Protein AF-A0A182F9U6-F1 (afdb_monomer_lite)

Foldseek 3Di:
DPDPPPQWDWDDDPPDPDIDTGGHPDDPVVDDDDDDDDPPPPPPPPDDDDDPDPDPCVVPPD

InterPro domains:
  IPR013783 Immunoglobulin-like fold [G3DSA:2.60.40.10] (1-50)
  IPR036179 Immunoglobulin-like domain superfamily [SSF48726] (2-39)
  IPR037448 Zwei Ig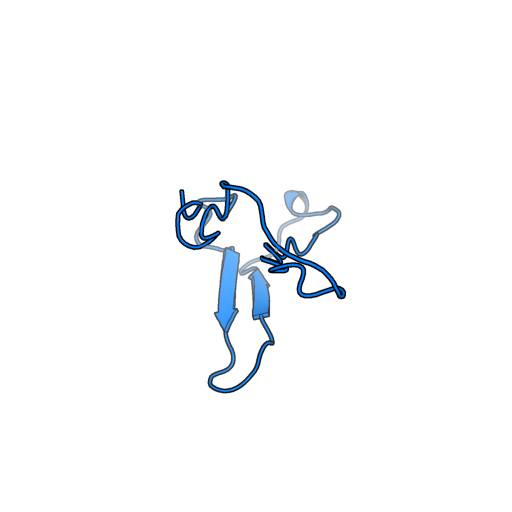 domain protein zig-8 [PTHR23279] (2-40)

Secondary structure (DSSP, 8-state):
-----TTEEEEEPTTSS-EEEEESS--GGG-S-------------SSS---S----GGG---

Radius of gyration: 17.21 Å; chains: 1; bounding box: 30×28×46 Å

Structure (mmCIF, N/CA/C/O backbone):
data_AF-A0A182F9U6-F1
#
_entry.id   AF-A0A182F9U6-F1
#
loop_
_atom_site.group_PDB
_atom_site.id
_atom_site.type_symbol
_atom_site.label_atom_id
_atom_site.label_alt_id
_atom_site.label_comp_id
_atom_site.label_asym_id
_atom_site.label_entity_id
_atom_site.label_seq_id
_atom_site.pdbx_PDB_ins_code
_atom_site.Cartn_x
_atom_site.Cartn_y
_atom_site.Cartn_z
_atom_site.occupancy
_atom_site.B_iso_or_equiv
_atom_site.auth_seq_id
_atom_site.auth_comp_id
_atom_site.auth_asym_id
_atom_site.auth_atom_id
_atom_site.pdbx_PDB_model_num
ATOM 1 N N . MET A 1 1 ? 0.642 8.678 -0.672 1.00 54.75 1 MET A N 1
ATOM 2 C CA . MET A 1 1 ? -0.030 7.717 0.237 1.00 54.75 1 MET A CA 1
ATOM 3 C C . MET A 1 1 ? -1.137 8.480 0.946 1.00 54.75 1 MET A C 1
ATOM 5 O O . MET A 1 1 ? -0.836 9.441 1.632 1.00 54.75 1 MET A O 1
ATOM 9 N N . TYR A 1 2 ? -2.404 8.160 0.677 1.00 63.41 2 TYR A N 1
ATOM 10 C CA . TYR A 1 2 ? -3.534 9.068 0.950 1.00 63.41 2 TYR A CA 1
ATOM 11 C C . TYR A 1 2 ? -4.154 8.951 2.358 1.00 63.41 2 TYR A C 1
ATOM 13 O O . TYR A 1 2 ? -5.220 9.506 2.603 1.00 63.41 2 TYR A O 1
ATOM 21 N N . THR A 1 3 ? -3.515 8.253 3.301 1.00 75.00 3 THR A N 1
ATOM 22 C CA . THR A 1 3 ? -3.981 8.186 4.695 1.00 75.00 3 THR A CA 1
ATOM 23 C C . THR A 1 3 ? -2.804 8.130 5.664 1.00 75.00 3 THR A C 1
ATOM 25 O O . THR A 1 3 ? -1.808 7.466 5.385 1.00 75.00 3 THR A O 1
ATOM 28 N N . ASN A 1 4 ? -2.938 8.821 6.799 1.00 77.81 4 ASN A N 1
ATOM 29 C CA . ASN A 1 4 ? -1.996 8.779 7.925 1.00 77.81 4 ASN A CA 1
ATOM 30 C C . ASN A 1 4 ? -2.411 7.744 8.991 1.00 77.81 4 ASN A C 1
ATOM 32 O O . ASN A 1 4 ? -1.852 7.723 10.083 1.00 77.81 4 ASN A O 1
ATOM 36 N N . ASP A 1 5 ? -3.426 6.920 8.715 1.00 88.19 5 ASP A N 1
ATOM 37 C CA . ASP A 1 5 ? -3.870 5.865 9.628 1.00 88.19 5 ASP A CA 1
ATOM 38 C C . ASP A 1 5 ? -2.829 4.729 9.660 1.00 88.19 5 ASP A C 1
ATOM 40 O O . ASP A 1 5 ? -2.633 4.022 8.672 1.00 88.19 5 ASP A O 1
ATOM 44 N N . GLU A 1 6 ? -2.184 4.534 10.816 1.00 89.62 6 GLU A N 1
ATOM 45 C CA . GLU A 1 6 ? -1.121 3.539 11.054 1.00 89.62 6 GLU A CA 1
ATOM 46 C C . GLU A 1 6 ? -1.556 2.082 10.819 1.00 89.62 6 GLU A C 1
ATOM 48 O O . GLU A 1 6 ? -0.730 1.163 10.758 1.00 89.62 6 GLU A O 1
ATOM 53 N N . ARG A 1 7 ? -2.863 1.837 10.695 1.00 93.19 7 ARG A N 1
ATOM 54 C CA . ARG A 1 7 ? -3.394 0.527 10.321 1.00 93.19 7 ARG A CA 1
ATOM 55 C C . ARG A 1 7 ? -3.089 0.176 8.869 1.00 93.19 7 ARG A C 1
ATOM 57 O O . ARG A 1 7 ? -3.050 -1.014 8.560 1.00 93.19 7 ARG A O 1
ATOM 64 N N . PHE A 1 8 ? -2.896 1.169 8.003 1.00 92.56 8 PHE A N 1
ATOM 65 C CA . PHE A 1 8 ? -2.624 0.989 6.583 1.00 92.56 8 PHE A CA 1
ATOM 66 C C . PHE A 1 8 ? -1.116 0.979 6.349 1.00 92.56 8 PHE A C 1
ATOM 68 O O . PHE A 1 8 ? -0.420 1.954 6.618 1.00 92.56 8 PHE A O 1
ATOM 75 N N . ALA A 1 9 ? -0.611 -0.127 5.816 1.00 90.75 9 ALA A N 1
ATOM 76 C CA . ALA A 1 9 ? 0.790 -0.286 5.469 1.00 90.75 9 ALA A CA 1
ATOM 77 C C . ALA A 1 9 ? 0.929 -0.766 4.027 1.00 90.75 9 ALA A C 1
ATOM 79 O O . ALA A 1 9 ? 0.117 -1.545 3.527 1.00 90.75 9 ALA A O 1
ATOM 80 N N . ILE A 1 10 ? 1.989 -0.308 3.371 1.00 89.31 10 ILE A N 1
ATOM 81 C CA . ILE A 1 10 ? 2.379 -0.765 2.044 1.00 89.31 10 ILE A CA 1
ATOM 82 C C . ILE A 1 10 ? 3.622 -1.634 2.202 1.00 89.31 10 ILE A C 1
ATOM 84 O O . ILE A 1 10 ? 4.635 -1.186 2.737 1.00 89.31 10 ILE A O 1
ATOM 88 N N . LEU A 1 11 ? 3.534 -2.884 1.755 1.00 91.00 11 LEU A N 1
ATOM 89 C CA . LEU A 1 11 ? 4.630 -3.845 1.807 1.00 91.00 11 LEU A CA 1
ATOM 90 C C . LEU A 1 11 ? 5.186 -4.052 0.399 1.00 91.00 11 LEU A C 1
ATOM 92 O O . LEU A 1 11 ? 4.443 -4.396 -0.521 1.00 91.00 11 LEU A O 1
ATOM 96 N N . HIS A 1 12 ? 6.495 -3.867 0.243 1.00 89.69 12 HIS A N 1
ATOM 97 C CA . HIS A 1 12 ? 7.210 -4.149 -1.000 1.00 89.69 12 HIS A CA 1
ATOM 98 C C . HIS A 1 12 ? 7.950 -5.475 -0.882 1.00 89.69 12 HIS A C 1
ATOM 100 O O . HIS A 1 12 ? 8.620 -5.722 0.121 1.00 89.69 12 HIS A O 1
ATOM 106 N N . THR A 1 13 ? 7.833 -6.329 -1.897 1.00 89.06 13 THR A N 1
ATOM 107 C CA . THR A 1 13 ? 8.647 -7.548 -1.967 1.00 89.06 13 THR A CA 1
ATOM 108 C C . THR A 1 13 ? 9.988 -7.213 -2.626 1.00 89.06 13 THR A C 1
ATOM 110 O O . THR A 1 13 ? 9.990 -6.832 -3.800 1.00 89.06 13 THR A O 1
ATOM 113 N N . PRO A 1 14 ? 11.130 -7.364 -1.922 1.00 89.94 14 PRO A N 1
ATOM 114 C CA . PRO A 1 14 ? 12.439 -7.054 -2.488 1.00 89.94 14 PRO A CA 1
ATOM 115 C C . PRO A 1 14 ? 12.692 -7.832 -3.783 1.00 89.94 14 PRO A C 1
ATOM 117 O O . PRO A 1 14 ? 12.446 -9.034 -3.849 1.00 89.94 14 PRO A O 1
ATOM 120 N N . GLY A 1 15 ? 13.175 -7.146 -4.820 1.00 89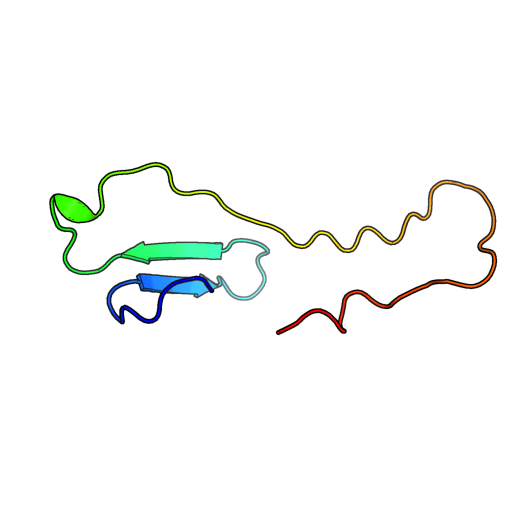.12 15 GLY A N 1
ATOM 121 C CA . GLY A 1 15 ? 13.444 -7.754 -6.130 1.00 89.12 15 GLY A CA 1
ATOM 122 C C . GLY A 1 15 ? 12.205 -8.027 -6.996 1.00 89.12 15 GLY A C 1
ATOM 123 O O . GLY A 1 15 ? 12.343 -8.606 -8.068 1.00 89.12 15 GLY A O 1
ATOM 124 N N . SER A 1 16 ? 11.011 -7.608 -6.567 1.00 87.69 16 SER A N 1
ATOM 125 C CA . SER A 1 16 ? 9.763 -7.729 -7.329 1.00 87.69 16 SER A CA 1
ATOM 126 C C . SER A 1 16 ? 9.119 -6.360 -7.557 1.00 87.69 16 SER A C 1
ATOM 128 O O . SER A 1 16 ? 9.293 -5.440 -6.765 1.00 87.69 16 SER A O 1
ATOM 130 N N . ASN A 1 17 ? 8.304 -6.231 -8.604 1.00 83.69 17 ASN A N 1
ATOM 131 C CA . ASN A 1 17 ? 7.460 -5.050 -8.843 1.00 83.69 17 ASN A CA 1
ATOM 132 C C . ASN A 1 17 ? 6.099 -5.150 -8.127 1.00 83.69 17 ASN A C 1
ATOM 134 O O . ASN A 1 17 ? 5.147 -4.460 -8.480 1.00 83.69 17 ASN A O 1
ATOM 138 N N . THR A 1 18 ? 5.990 -6.037 -7.136 1.00 84.69 18 THR A N 1
ATOM 139 C CA . THR A 1 18 ? 4.745 -6.295 -6.407 1.00 84.69 18 THR A CA 1
ATOM 140 C C . THR A 1 18 ? 4.675 -5.467 -5.132 1.00 84.69 18 THR A C 1
ATOM 142 O O . THR A 1 18 ? 5.576 -5.514 -4.289 1.00 84.69 18 THR A O 1
ATOM 145 N N . TRP A 1 19 ? 3.556 -4.765 -4.977 1.00 87.50 19 TRP A N 1
ATOM 146 C CA . TRP A 1 19 ? 3.220 -3.970 -3.805 1.00 87.50 19 TRP A CA 1
ATOM 147 C C . TRP A 1 19 ? 1.926 -4.492 -3.185 1.00 87.50 19 TRP A C 1
ATOM 149 O O . TRP A 1 19 ? 0.924 -4.661 -3.878 1.00 87.50 19 TRP A O 1
ATOM 159 N N . THR A 1 20 ? 1.947 -4.732 -1.877 1.00 90.69 20 THR A N 1
ATOM 160 C CA . THR A 1 20 ? 0.812 -5.279 -1.129 1.00 90.69 20 THR A CA 1
ATOM 161 C C . THR A 1 20 ? 0.274 -4.233 -0.165 1.00 90.69 20 THR A C 1
ATOM 163 O O . THR A 1 20 ? 1.008 -3.731 0.687 1.00 90.69 20 THR A O 1
ATOM 166 N N . LEU A 1 21 ? -1.023 -3.937 -0.259 1.00 91.69 21 LEU A N 1
ATOM 167 C CA . LEU A 1 21 ? -1.738 -3.140 0.735 1.00 91.69 21 LEU A CA 1
ATOM 168 C C . LEU A 1 21 ? -2.139 -4.030 1.920 1.00 91.69 21 LEU A C 1
ATOM 170 O O . LEU A 1 21 ? -2.890 -4.990 1.757 1.00 91.69 21 LEU A O 1
ATOM 174 N N . GLN A 1 22 ? -1.660 -3.697 3.117 1.00 93.00 22 GLN A N 1
ATOM 175 C CA . GLN A 1 22 ? -2.025 -4.347 4.375 1.00 93.00 22 GLN A CA 1
ATOM 176 C C . GLN A 1 22 ? -2.872 -3.401 5.231 1.00 93.00 22 GLN A C 1
ATOM 178 O O . GLN A 1 22 ? -2.505 -2.245 5.429 1.00 93.00 22 GLN A O 1
ATOM 183 N N . ILE A 1 23 ? -3.970 -3.912 5.794 1.00 93.81 23 ILE A N 1
ATOM 184 C CA . ILE A 1 23 ? -4.850 -3.166 6.704 1.00 93.81 23 ILE A CA 1
ATOM 185 C C . ILE A 1 23 ? -4.980 -3.941 8.018 1.00 93.81 23 ILE A C 1
ATOM 187 O O . ILE A 1 23 ? -5.487 -5.064 8.044 1.00 93.81 23 ILE A O 1
ATOM 191 N N . LYS A 1 24 ? -4.512 -3.356 9.122 1.00 94.38 24 LYS A N 1
ATOM 192 C CA . LYS A 1 24 ? -4.619 -3.930 10.471 1.00 94.38 24 LYS A CA 1
ATOM 193 C C . LYS A 1 24 ? -5.977 -3.593 11.088 1.00 94.38 24 LYS A C 1
ATOM 195 O O . LYS A 1 24 ? -6.465 -2.476 10.951 1.00 94.38 24 LYS A O 1
ATOM 200 N N . PHE A 1 25 ? -6.560 -4.538 11.828 1.00 93.81 25 PHE A N 1
ATOM 201 C CA . PHE A 1 25 ? -7.802 -4.328 12.591 1.00 93.81 25 PHE A CA 1
ATOM 202 C C . PHE A 1 25 ? -8.929 -3.711 11.740 1.00 93.81 25 PHE A C 1
ATOM 204 O O . PHE A 1 25 ? -9.401 -2.608 12.026 1.00 93.81 25 PHE A O 1
ATOM 211 N N . VAL A 1 26 ? -9.311 -4.400 10.658 1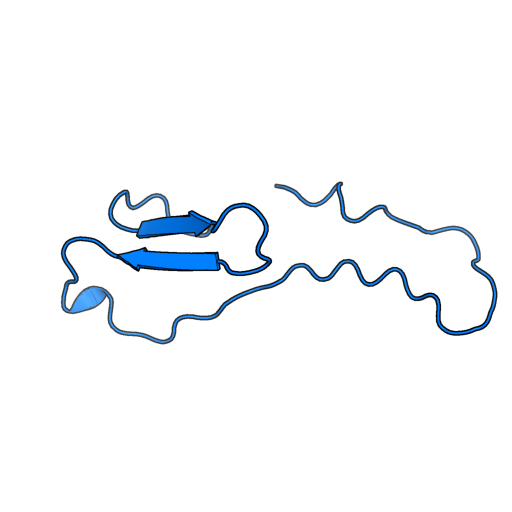.00 94.25 26 VAL A N 1
ATOM 212 C CA . VAL A 1 26 ? -10.349 -3.956 9.712 1.00 94.25 26 VAL A CA 1
ATOM 213 C C . VAL A 1 26 ? -11.662 -3.661 10.442 1.00 94.25 26 VAL A C 1
ATOM 215 O O . VAL A 1 26 ? -12.107 -4.434 11.290 1.00 94.25 26 VAL A O 1
ATOM 218 N N . GLN A 1 27 ? -12.295 -2.541 10.100 1.00 94.44 27 GLN A N 1
ATOM 219 C CA . GLN A 1 27 ? -13.546 -2.077 10.693 1.00 94.44 27 GLN A CA 1
ATOM 220 C C . GLN A 1 27 ? -14.617 -1.904 9.619 1.00 94.44 27 GLN A C 1
ATOM 222 O O . GLN A 1 27 ? -14.320 -1.715 8.444 1.00 94.44 27 GLN A O 1
ATOM 227 N N . ARG A 1 28 ? -15.894 -1.890 10.023 1.00 94.88 28 ARG A N 1
ATOM 228 C CA . ARG A 1 28 ? -17.018 -1.717 9.081 1.00 94.88 28 ARG A CA 1
ATOM 229 C C . ARG A 1 28 ? -16.917 -0.439 8.241 1.00 94.88 28 ARG A C 1
ATOM 231 O O . ARG A 1 28 ? -17.386 -0.429 7.112 1.00 94.88 28 ARG A O 1
ATOM 238 N N . ARG A 1 29 ? -16.308 0.628 8.769 1.00 91.56 29 ARG A N 1
ATOM 239 C CA . ARG A 1 29 ? -16.112 1.895 8.042 1.00 91.56 29 ARG A CA 1
ATOM 240 C C . ARG A 1 29 ? -15.048 1.831 6.946 1.00 91.56 29 ARG A C 1
ATOM 242 O O . ARG A 1 29 ? -15.017 2.727 6.120 1.00 91.56 29 ARG A O 1
ATOM 249 N N . ASP A 1 30 ? -14.193 0.810 6.954 1.00 91.75 30 ASP A N 1
ATOM 250 C CA . ASP A 1 30 ? -13.141 0.662 5.949 1.00 91.75 30 ASP A CA 1
ATOM 251 C C . ASP A 1 30 ? -13.700 0.066 4.640 1.00 91.75 30 ASP A C 1
ATOM 253 O O . ASP A 1 30 ? -12.966 -0.053 3.670 1.00 91.75 30 ASP A O 1
ATOM 257 N N . HIS A 1 31 ? -14.986 -0.314 4.587 1.00 92.19 31 HIS A N 1
ATOM 258 C CA . HIS A 1 31 ? -15.604 -0.832 3.367 1.00 92.19 31 HIS A CA 1
ATOM 259 C C . HIS A 1 31 ? -15.514 0.180 2.215 1.00 92.19 31 HIS A C 1
ATOM 261 O O . HIS A 1 31 ? -15.759 1.372 2.391 1.00 92.19 31 HIS A O 1
ATOM 267 N N . GLY A 1 32 ? -15.206 -0.314 1.020 1.00 91.94 32 GLY A N 1
ATOM 268 C CA . GLY A 1 32 ? -15.105 0.509 -0.176 1.00 91.94 32 GLY A CA 1
ATOM 269 C C . GLY A 1 32 ? -14.239 -0.142 -1.244 1.00 91.94 32 GLY A C 1
ATOM 270 O O . GLY A 1 32 ? -13.745 -1.259 -1.077 1.00 91.94 32 GLY A O 1
ATOM 271 N N . THR A 1 33 ? -14.072 0.571 -2.349 1.00 92.25 33 THR A N 1
ATOM 272 C CA . THR A 1 33 ? -13.170 0.180 -3.431 1.00 92.25 33 THR A CA 1
ATOM 273 C C . THR A 1 33 ? -11.758 0.648 -3.107 1.00 92.25 33 THR A C 1
ATOM 275 O O . THR A 1 33 ? -11.550 1.811 -2.762 1.00 92.25 33 THR A O 1
ATOM 278 N N . TYR A 1 34 ? -10.787 -0.253 -3.243 1.00 89.38 34 TYR A N 1
ATOM 279 C CA . TYR A 1 34 ? -9.369 0.072 -3.151 1.00 89.38 34 TYR A CA 1
ATOM 280 C C . TYR A 1 34 ? -8.765 0.048 -4.544 1.00 89.38 34 TYR A C 1
ATOM 282 O O . TYR A 1 34 ? -8.894 -0.942 -5.263 1.00 89.38 34 TYR A O 1
ATOM 290 N N . GLU A 1 35 ? -8.082 1.125 -4.902 1.00 87.06 35 GLU A N 1
ATOM 291 C CA . GLU A 1 35 ? -7.450 1.266 -6.206 1.00 87.06 35 GLU A CA 1
ATOM 292 C C . GLU A 1 35 ? -5.939 1.374 -6.042 1.00 87.06 35 GLU A C 1
ATOM 294 O O . GLU A 1 35 ? -5.430 2.061 -5.152 1.00 87.06 35 GLU A O 1
ATOM 299 N N . CYS A 1 36 ? -5.215 0.678 -6.916 1.00 82.88 36 CYS A N 1
ATOM 300 C CA . CYS A 1 36 ? -3.782 0.855 -7.059 1.00 82.88 36 CYS A CA 1
ATOM 301 C C . CYS A 1 36 ? -3.539 1.943 -8.102 1.00 82.88 36 CYS A C 1
ATOM 303 O O . CYS A 1 36 ? -3.954 1.805 -9.251 1.00 82.88 36 CYS A O 1
ATOM 305 N N . GLN A 1 37 ? -2.859 3.013 -7.702 1.00 80.25 37 GLN A N 1
ATOM 306 C CA . GLN A 1 37 ? -2.410 4.048 -8.623 1.00 80.25 37 GLN A CA 1
ATOM 307 C C . GLN A 1 37 ? -0.921 3.860 -8.878 1.00 80.25 37 GLN A C 1
ATOM 309 O O . GLN A 1 37 ? -0.100 4.033 -7.976 1.00 80.25 37 GLN A O 1
ATOM 314 N N . ILE A 1 38 ? -0.581 3.505 -10.114 1.00 73.81 38 ILE A N 1
ATOM 315 C CA . ILE A 1 38 ? 0.800 3.495 -10.582 1.00 73.81 38 ILE A CA 1
ATOM 316 C C . ILE A 1 38 ? 1.093 4.841 -11.235 1.00 73.81 38 ILE A C 1
ATOM 318 O O . ILE A 1 38 ? 0.363 5.293 -12.116 1.00 73.81 38 ILE A O 1
ATOM 322 N N . LYS A 1 39 ? 2.167 5.501 -10.802 1.00 68.31 39 LYS A N 1
ATOM 323 C CA . LYS A 1 39 ? 2.744 6.591 -11.586 1.00 68.31 39 LYS A CA 1
ATOM 324 C C . LYS A 1 39 ? 3.650 5.946 -12.625 1.00 68.31 39 LYS A C 1
ATOM 326 O O . LYS A 1 39 ? 4.834 5.735 -12.382 1.00 68.31 39 LYS A O 1
ATOM 331 N N . GLU A 1 40 ? 3.069 5.546 -13.750 1.00 64.56 40 GLU A N 1
ATOM 332 C CA . GLU A 1 40 ? 3.859 5.073 -14.879 1.00 64.56 40 GLU A CA 1
ATOM 333 C C . GLU A 1 40 ? 4.476 6.284 -15.576 1.00 64.56 40 GLU A C 1
ATOM 335 O O . GLU A 1 40 ? 3.824 7.001 -16.333 1.00 64.56 40 GLU A O 1
ATOM 340 N N . CYS A 1 41 ? 5.753 6.533 -15.288 1.00 57.53 41 CYS A N 1
ATOM 341 C CA . CYS A 1 41 ? 6.564 7.425 -16.100 1.00 57.53 41 CYS A CA 1
ATOM 342 C C . CYS A 1 41 ? 6.922 6.698 -17.395 1.00 57.53 41 CYS A C 1
ATOM 344 O O . CYS A 1 41 ? 8.040 6.213 -17.570 1.00 57.53 41 CYS A O 1
ATOM 346 N N . SER A 1 42 ? 5.960 6.560 -18.298 1.00 54.12 42 SER A N 1
ATOM 347 C CA . SER A 1 42 ? 6.252 6.112 -19.650 1.00 54.12 42 SER A CA 1
ATOM 348 C C . SER A 1 42 ? 6.992 7.245 -20.359 1.00 54.12 42 SER A C 1
ATOM 350 O O . SER A 1 42 ? 6.370 8.136 -20.939 1.00 54.12 42 SER A O 1
ATOM 352 N N . ALA A 1 43 ? 8.328 7.228 -20.309 1.00 53.25 43 ALA A N 1
ATOM 353 C CA . ALA A 1 43 ? 9.122 7.883 -21.336 1.00 53.25 43 ALA A CA 1
ATOM 354 C C . ALA A 1 43 ? 8.730 7.216 -22.659 1.00 53.25 43 ALA A C 1
ATOM 356 O O . ALA A 1 43 ? 9.128 6.088 -22.946 1.00 53.25 43 ALA A O 1
ATOM 357 N N . LYS A 1 44 ? 7.852 7.879 -23.410 1.00 50.50 44 LYS A N 1
ATOM 358 C CA . LYS A 1 44 ? 7.414 7.457 -24.736 1.00 50.50 44 LYS A CA 1
ATOM 359 C C . LYS A 1 44 ? 8.634 7.407 -25.660 1.00 50.50 44 LYS A C 1
ATOM 361 O O . LYS A 1 44 ? 9.002 8.413 -26.250 1.00 50.50 44 LYS A O 1
ATOM 366 N N . TYR A 1 45 ? 9.248 6.235 -25.789 1.00 56.97 45 TYR A N 1
ATOM 367 C CA . TYR A 1 45 ? 10.131 5.897 -26.906 1.00 56.97 45 TYR A CA 1
ATOM 368 C C . TYR A 1 45 ? 9.321 5.178 -27.989 1.00 56.97 45 TYR A C 1
ATOM 370 O O . TYR A 1 45 ? 9.710 4.121 -28.473 1.00 56.97 45 TYR A O 1
ATOM 378 N N . ASP A 1 46 ? 8.174 5.747 -28.359 1.00 51.94 46 ASP A N 1
ATOM 379 C CA . ASP A 1 46 ? 7.537 5.382 -29.618 1.00 51.94 46 ASP A CA 1
ATOM 380 C C . ASP A 1 46 ? 8.205 6.246 -30.697 1.00 51.94 46 ASP A C 1
ATOM 382 O O . ASP A 1 46 ? 7.984 7.451 -30.758 1.00 51.94 46 ASP A O 1
ATOM 386 N N . GLU A 1 47 ? 9.125 5.628 -31.440 1.00 55.47 47 GLU A N 1
ATOM 387 C CA . GLU A 1 47 ? 9.580 5.974 -32.796 1.00 55.47 47 GLU A CA 1
ATOM 388 C C . GLU A 1 47 ? 9.293 7.424 -33.276 1.00 55.47 47 GLU A C 1
ATOM 390 O O . GLU A 1 47 ? 8.352 7.641 -34.026 1.00 55.47 47 GLU A O 1
ATOM 395 N N . TYR A 1 48 ? 10.124 8.394 -32.841 1.00 42.22 48 TYR A N 1
ATOM 396 C CA . TYR A 1 48 ? 10.500 9.705 -33.442 1.00 42.22 48 TYR A CA 1
ATOM 397 C C . TYR A 1 48 ? 10.589 10.873 -32.424 1.00 42.22 48 TYR A C 1
ATOM 399 O O . TYR A 1 48 ? 9.592 11.382 -31.932 1.00 42.22 48 TYR A O 1
ATOM 407 N N . ILE A 1 49 ? 11.838 11.308 -32.196 1.00 54.62 49 ILE A N 1
ATOM 408 C CA . ILE A 1 49 ? 12.386 12.636 -31.817 1.00 54.62 49 ILE A CA 1
ATOM 409 C C . ILE A 1 49 ? 11.573 13.557 -30.871 1.00 54.62 49 ILE A C 1
ATOM 411 O O . ILE A 1 49 ? 10.526 14.095 -31.215 1.00 54.62 49 ILE A O 1
ATOM 415 N N . LEU A 1 50 ? 12.195 13.876 -29.726 1.00 50.62 50 LEU A N 1
ATOM 416 C CA . LEU A 1 50 ? 11.793 14.899 -28.749 1.00 50.62 50 LEU A CA 1
ATOM 417 C C . LEU A 1 50 ? 12.013 16.342 -29.257 1.00 50.62 50 LEU A C 1
ATOM 419 O O . LEU A 1 50 ? 13.116 16.648 -29.717 1.00 50.62 50 LEU A O 1
ATOM 423 N N . PRO A 1 51 ? 11.068 17.269 -29.011 1.00 52.72 51 PRO A N 1
ATOM 424 C CA . PRO A 1 51 ? 11.372 18.682 -28.830 1.00 52.72 51 PRO A CA 1
ATOM 425 C C . PRO A 1 51 ? 11.088 19.101 -27.374 1.00 52.72 51 PRO A C 1
ATOM 427 O O . PRO A 1 51 ? 9.948 19.064 -26.926 1.00 52.72 51 PRO A O 1
ATOM 430 N N . GLU A 1 52 ? 12.153 19.453 -26.644 1.00 55.59 52 GLU A N 1
ATOM 431 C CA . GLU A 1 52 ? 12.180 20.296 -25.429 1.00 55.59 52 GLU A CA 1
ATOM 432 C C . GLU A 1 52 ? 10.984 20.136 -24.459 1.00 55.59 52 GLU A C 1
ATOM 434 O O . GLU A 1 52 ? 10.038 2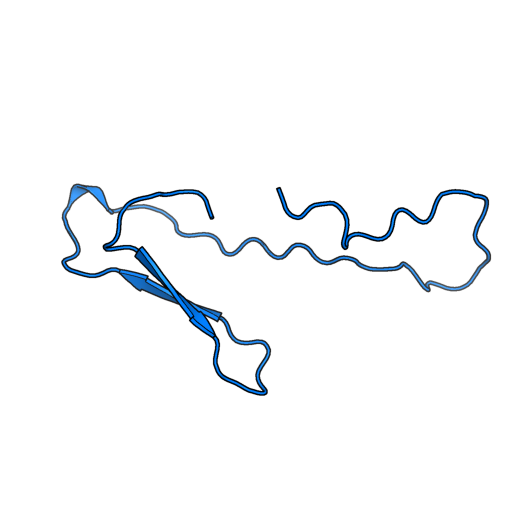0.922 -24.470 1.00 55.59 52 GLU A O 1
ATOM 439 N N . GLY A 1 53 ? 11.039 19.130 -23.577 1.00 54.94 53 GLY A N 1
ATOM 440 C CA . GLY A 1 53 ? 10.047 19.000 -22.500 1.00 54.94 53 GLY A CA 1
ATOM 441 C C . GLY A 1 53 ? 10.060 17.694 -21.708 1.00 54.94 53 GLY A C 1
ATOM 442 O O . GLY A 1 53 ? 9.021 17.305 -21.176 1.00 54.94 53 GLY A O 1
ATOM 443 N N . LEU A 1 54 ? 11.195 16.988 -21.628 1.00 51.91 54 LEU A N 1
ATOM 444 C CA . LEU A 1 54 ? 11.312 15.777 -20.810 1.00 51.91 54 LEU A CA 1
ATOM 445 C C . LEU A 1 54 ? 11.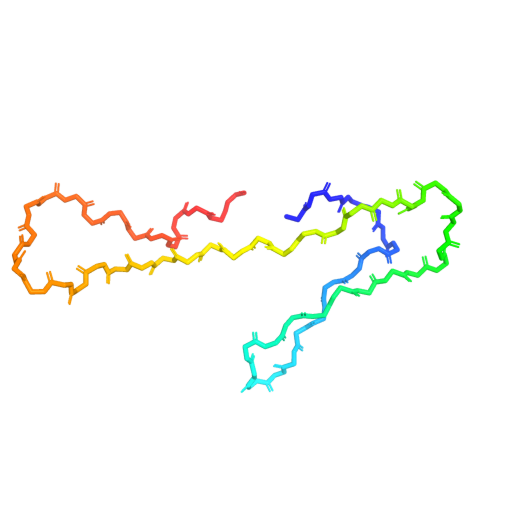334 16.165 -19.321 1.00 51.91 54 LEU A C 1
ATOM 447 O O . LEU A 1 54 ? 12.397 16.336 -18.730 1.00 51.91 54 LEU A O 1
ATOM 451 N N . HIS A 1 55 ? 10.162 16.323 -18.707 1.00 53.84 55 HIS A N 1
ATOM 452 C CA . HIS A 1 55 ? 10.069 16.366 -17.252 1.00 53.84 55 HIS A CA 1
ATOM 453 C C . HIS A 1 55 ? 10.304 14.950 -16.727 1.00 53.84 55 HIS A C 1
ATOM 455 O O . HIS A 1 55 ? 9.510 14.040 -16.967 1.00 53.84 55 HIS A O 1
ATOM 461 N N . ASN A 1 56 ? 11.436 14.755 -16.052 1.00 46.16 56 ASN A N 1
ATOM 462 C CA . ASN A 1 56 ? 11.762 13.509 -15.380 1.00 46.16 56 ASN A CA 1
ATOM 463 C C . ASN A 1 56 ? 10.690 13.257 -14.312 1.00 46.16 56 ASN A C 1
ATOM 465 O O . ASN A 1 56 ? 10.565 14.031 -13.363 1.00 46.16 56 ASN A O 1
ATOM 469 N N . CYS A 1 57 ? 9.890 12.195 -14.441 1.00 55.03 57 CYS A N 1
ATOM 470 C CA . CYS A 1 57 ? 8.813 11.947 -13.477 1.00 55.03 57 CYS A CA 1
ATOM 471 C C . CYS A 1 57 ? 9.325 11.541 -12.080 1.00 55.03 57 CYS A C 1
ATOM 473 O O . CYS A 1 57 ? 8.529 11.193 -11.211 1.00 55.03 57 CYS A O 1
ATOM 475 N N . THR A 1 58 ? 10.639 11.594 -11.839 1.00 53.00 58 THR A N 1
ATOM 476 C CA . THR A 1 58 ? 11.220 11.572 -10.491 1.00 53.00 58 THR A CA 1
ATOM 477 C C . THR A 1 58 ? 10.849 12.797 -9.659 1.00 53.00 58 THR A C 1
ATOM 479 O O . THR A 1 58 ? 10.941 12.733 -8.437 1.00 53.00 58 THR A O 1
ATOM 482 N N . ASP A 1 59 ? 10.414 13.892 -10.290 1.00 53.84 59 ASP A N 1
ATOM 483 C CA . ASP A 1 59 ? 10.176 15.169 -9.606 1.00 53.84 59 ASP A CA 1
ATOM 484 C C . ASP A 1 59 ? 8.762 15.295 -9.006 1.00 53.84 59 ASP A C 1
ATOM 486 O O . ASP A 1 59 ? 8.460 16.280 -8.333 1.00 53.84 59 ASP A O 1
ATOM 490 N N . ASP A 1 60 ? 7.906 14.281 -9.188 1.00 50.66 60 ASP A N 1
ATOM 491 C CA . ASP A 1 60 ? 6.524 14.251 -8.684 1.00 50.66 60 ASP A CA 1
ATOM 492 C C . ASP A 1 60 ? 6.335 13.241 -7.532 1.00 50.66 60 ASP A C 1
ATOM 494 O O . ASP A 1 60 ? 5.345 12.502 -7.446 1.00 50.66 60 ASP A O 1
ATOM 498 N N . VAL A 1 61 ? 7.324 13.201 -6.632 1.00 43.41 61 VAL A N 1
ATOM 499 C CA . VAL A 1 61 ? 7.186 12.658 -5.273 1.00 43.41 61 VAL A CA 1
ATOM 500 C C . VAL A 1 61 ? 6.952 13.832 -4.316 1.00 43.41 61 VAL A C 1
ATOM 502 O O . VAL A 1 61 ? 7.838 14.241 -3.564 1.00 43.41 61 VAL A O 1
ATOM 505 N N . ARG A 1 62 ? 5.748 14.405 -4.361 1.00 47.62 62 ARG A N 1
ATOM 506 C CA . ARG A 1 62 ? 5.133 15.056 -3.198 1.00 47.62 62 ARG A CA 1
ATOM 507 C 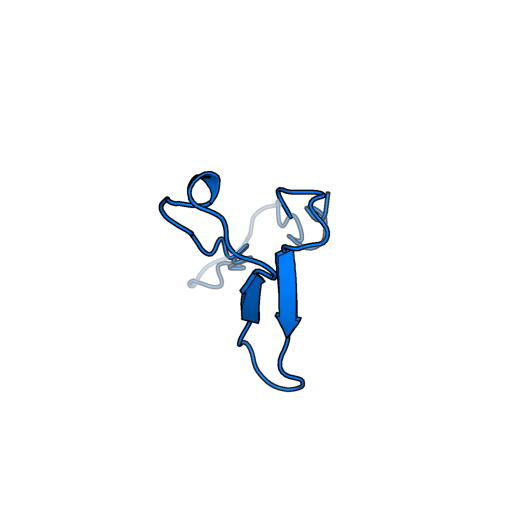C . ARG A 1 62 ? 3.780 14.420 -2.925 1.00 47.62 62 ARG A C 1
ATOM 509 O O . ARG A 1 62 ? 3.051 14.143 -3.901 1.00 47.62 62 ARG A O 1
#

pLDDT: mean 74.19, std 18.22, range [42.22, 94.88]

Sequence (62 aa):
MYTNDERFAILHTPGSNTWTLQIKFVQRRDHGTYECQIKECSAKYDEYILPEGLHNCTDDVR

Organism: Anopheles albimanus (NCBI:txid7167)